Protein AF-A0A7S0SCJ8-F1 (afdb_monomer_lite)

pLDDT: mean 76.37, std 19.34, range [31.38, 96.69]

Sequence (181 aa):
MVRSDADTHMGASVSTSLDSSQHGKRYPAPVKDGSAVVFAVHPMSYETWAFEGLDANGLVGLHVSDFGFRIVTTAIPRRTLKSYPMYCVQSWRSSKKIFTFWFTDDSASTSGGVNRSVQTCQLSTTWVPAIMETVDKVVARVISTRESRRMSDEEFLTFVGELDAVPAEDERRGSMILQYT

Radius of gyration: 27.34 Å; chains: 1; bounding box: 45×44×110 Å

Structure (mmCIF, N/CA/C/O backbone):
data_AF-A0A7S0SCJ8-F1
#
_entry.id   AF-A0A7S0SCJ8-F1
#
loop_
_atom_site.group_PDB
_atom_site.id
_atom_site.type_symbol
_atom_site.label_atom_id
_atom_site.label_alt_id
_atom_site.label_comp_id
_atom_site.label_asym_id
_atom_site.label_entity_id
_atom_site.label_seq_id
_atom_site.pdbx_PDB_ins_code
_atom_site.Cartn_x
_atom_site.Cartn_y
_atom_site.Cartn_z
_atom_site.occupancy
_atom_site.B_iso_or_equiv
_atom_site.auth_seq_id
_atom_site.auth_comp_id
_atom_site.auth_asym_id
_atom_site.auth_atom_id
_atom_site.pdbx_PDB_model_num
ATOM 1 N N . MET A 1 1 ? -15.882 26.484 -75.736 1.00 38.19 1 MET A N 1
ATOM 2 C CA . MET A 1 1 ? -14.905 25.534 -76.314 1.00 38.19 1 MET A CA 1
ATOM 3 C C . MET A 1 1 ? -13.856 25.260 -75.238 1.00 38.19 1 MET A C 1
ATOM 5 O O . MET A 1 1 ? -13.296 26.224 -74.751 1.00 38.19 1 MET A O 1
ATOM 9 N N . VAL A 1 2 ? -13.901 24.074 -74.611 1.00 36.81 2 VAL A N 1
ATOM 10 C CA . VAL A 1 2 ? -12.837 23.028 -74.635 1.00 36.81 2 VAL A CA 1
ATOM 11 C C . VAL A 1 2 ? -11.566 23.450 -73.854 1.00 36.81 2 VAL A C 1
ATOM 13 O O . VAL A 1 2 ? -10.870 24.331 -74.331 1.00 36.81 2 VAL A O 1
ATOM 16 N N . ARG A 1 3 ? -11.410 22.992 -72.584 1.00 32.81 3 ARG A N 1
ATOM 17 C CA . ARG A 1 3 ? -10.407 22.015 -72.019 1.00 32.81 3 ARG A CA 1
ATOM 18 C C . ARG A 1 3 ? -8.951 22.549 -71.967 1.00 32.81 3 ARG A C 1
ATOM 20 O O . ARG A 1 3 ? -8.571 23.247 -72.886 1.00 32.81 3 ARG A O 1
ATOM 27 N N . SER A 1 4 ? -8.049 22.265 -71.016 1.00 39.78 4 SER A N 1
ATOM 28 C CA . SER A 1 4 ? -7.936 21.317 -69.888 1.00 39.78 4 SER A CA 1
ATOM 29 C C . SER A 1 4 ? -6.677 21.668 -69.048 1.00 39.78 4 SER A C 1
ATOM 31 O O . SER A 1 4 ? -5.744 22.243 -69.596 1.00 39.78 4 SER A O 1
ATOM 33 N N . ASP A 1 5 ? -6.700 21.288 -67.762 1.00 37.59 5 ASP A N 1
ATOM 34 C CA . ASP A 1 5 ? -5.656 20.677 -66.900 1.00 37.59 5 ASP A CA 1
ATOM 35 C C . ASP A 1 5 ? -4.194 21.182 -66.860 1.00 37.59 5 ASP A C 1
ATOM 3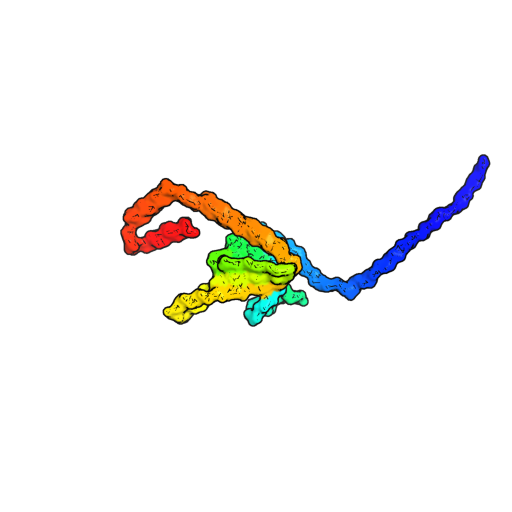7 O O . ASP A 1 5 ? -3.492 21.143 -67.864 1.00 37.59 5 ASP A O 1
ATOM 41 N N . ALA A 1 6 ? -3.702 21.481 -65.642 1.00 41.75 6 ALA A N 1
ATOM 42 C CA . ALA A 1 6 ? -2.447 20.921 -65.101 1.00 41.75 6 ALA A CA 1
ATOM 43 C C . ALA A 1 6 ? -2.229 21.269 -63.605 1.00 41.75 6 ALA A C 1
ATOM 45 O O . ALA A 1 6 ? -1.995 22.417 -63.236 1.00 41.75 6 ALA A O 1
ATOM 46 N N . ASP A 1 7 ? -2.315 20.227 -62.775 1.00 37.72 7 ASP A N 1
ATOM 47 C CA . ASP A 1 7 ? -1.498 19.898 -61.597 1.00 37.72 7 ASP A CA 1
ATOM 48 C C . ASP A 1 7 ? -1.159 20.962 -60.536 1.00 37.72 7 ASP A C 1
ATOM 50 O O . ASP A 1 7 ? -0.169 21.691 -60.587 1.00 37.72 7 ASP A O 1
ATOM 54 N N . THR A 1 8 ? -1.919 20.902 -59.438 1.00 41.47 8 THR A N 1
ATOM 55 C CA . THR A 1 8 ? -1.488 21.392 -58.123 1.00 41.47 8 THR A CA 1
ATOM 56 C C . THR A 1 8 ? -0.495 20.396 -57.524 1.00 41.47 8 THR A C 1
ATOM 58 O O . THR A 1 8 ? -0.871 19.318 -57.062 1.00 41.47 8 THR A O 1
ATOM 61 N N . HIS A 1 9 ? 0.787 20.759 -57.531 1.00 37.56 9 HIS A N 1
ATOM 62 C CA . HIS A 1 9 ? 1.851 19.991 -56.895 1.00 37.56 9 HIS A CA 1
ATOM 63 C C . HIS A 1 9 ? 1.621 19.888 -55.379 1.00 37.56 9 HIS A C 1
ATOM 65 O O . HIS A 1 9 ? 1.718 20.864 -54.635 1.00 37.56 9 HIS A O 1
ATOM 71 N N . MET A 1 10 ? 1.366 18.661 -54.925 1.00 47.53 10 MET A N 1
ATOM 72 C CA . MET A 1 10 ? 1.548 18.232 -53.544 1.00 47.53 10 MET A CA 1
ATOM 73 C C . MET A 1 10 ? 3.019 18.418 -53.156 1.00 47.53 10 MET A C 1
ATOM 75 O O . MET A 1 10 ? 3.894 17.701 -53.635 1.00 47.53 10 MET A O 1
ATOM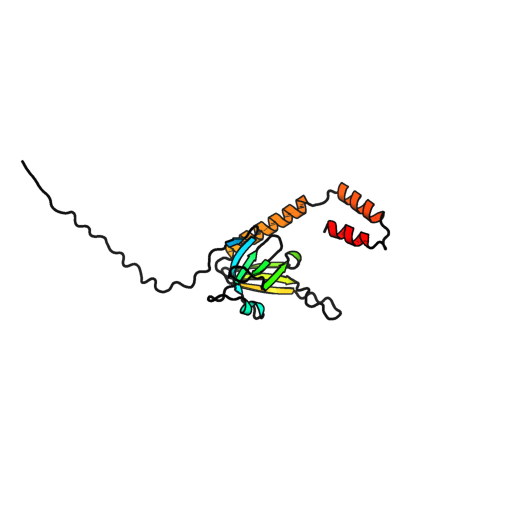 79 N N . GLY A 1 11 ? 3.283 19.390 -52.289 1.00 34.12 11 GLY A N 1
ATOM 80 C CA . GLY A 1 11 ? 4.568 19.595 -51.631 1.00 34.12 11 GLY A CA 1
ATOM 81 C C . GLY A 1 11 ? 4.370 19.526 -50.127 1.00 34.12 11 GLY A C 1
ATOM 82 O O . GLY A 1 11 ? 4.382 20.550 -49.451 1.00 34.12 11 GLY A O 1
ATOM 83 N N . ALA A 1 12 ? 4.125 18.321 -49.612 1.00 34.72 12 ALA A N 1
ATOM 84 C CA . ALA A 1 12 ? 4.134 18.056 -48.183 1.00 34.72 12 ALA A CA 1
ATOM 85 C C . ALA A 1 12 ? 5.501 18.463 -47.618 1.00 34.72 12 ALA A C 1
ATOM 87 O O . ALA A 1 12 ? 6.526 17.874 -47.964 1.00 34.72 12 ALA A O 1
ATOM 88 N N . SER A 1 13 ? 5.530 19.478 -46.755 1.00 38.03 13 SER A N 1
ATOM 89 C CA . SER A 1 13 ? 6.707 19.763 -45.942 1.00 38.03 13 SER A CA 1
ATOM 90 C C . SER A 1 13 ? 6.892 18.604 -44.967 1.00 38.03 13 SER A C 1
ATOM 92 O O . SER A 1 13 ? 6.231 18.517 -43.933 1.00 38.03 13 SER A O 1
ATOM 94 N N . VAL A 1 14 ? 7.773 17.680 -45.346 1.00 39.19 14 VAL A N 1
ATOM 95 C CA . VAL A 1 14 ? 8.284 16.612 -44.492 1.00 39.19 14 VAL A CA 1
ATOM 96 C C . VAL A 1 14 ? 8.952 17.277 -43.296 1.00 39.19 14 VAL A C 1
ATOM 98 O O . VAL A 1 14 ? 10.071 17.775 -43.375 1.00 39.19 14 VAL A O 1
ATOM 101 N N . SER A 1 15 ? 8.234 17.301 -42.178 1.00 40.47 15 SER A N 1
ATOM 102 C CA . SER A 1 15 ? 8.837 17.513 -40.874 1.00 40.47 15 SER A CA 1
ATOM 103 C C . SER A 1 15 ? 9.678 16.276 -40.586 1.00 40.47 15 SER A C 1
ATOM 105 O O . SER A 1 15 ? 9.142 15.225 -40.229 1.00 40.47 15 SER A O 1
ATOM 107 N N . THR A 1 16 ? 10.990 16.384 -40.780 1.00 40.88 16 THR A N 1
ATOM 108 C CA . THR A 1 16 ? 11.981 15.434 -40.270 1.00 40.88 16 THR A CA 1
ATOM 109 C C . THR A 1 16 ? 11.963 15.507 -38.745 1.00 40.88 16 THR A C 1
ATOM 111 O O . THR A 1 16 ? 12.784 16.147 -38.091 1.00 40.88 16 THR A O 1
ATOM 114 N N . SER A 1 17 ? 10.946 14.874 -38.166 1.00 36.25 17 SER A N 1
ATOM 115 C CA . SER A 1 17 ? 10.859 14.613 -36.742 1.00 36.25 17 SER A CA 1
ATOM 116 C C . SER A 1 17 ? 11.900 13.553 -36.411 1.00 36.25 17 SER A C 1
ATOM 118 O O . SER A 1 17 ? 11.734 12.373 -36.693 1.00 36.25 17 SER A O 1
ATOM 120 N N . LEU A 1 18 ? 13.018 14.056 -35.888 1.00 35.72 18 LEU A N 1
ATOM 121 C CA . LEU A 1 18 ? 13.746 13.513 -34.747 1.00 35.72 18 LEU A CA 1
ATOM 122 C C . LEU A 1 18 ? 13.636 11.996 -34.590 1.00 35.72 18 LEU A C 1
ATOM 124 O O . LEU A 1 18 ? 12.696 11.466 -33.994 1.00 35.72 18 LEU A O 1
ATOM 128 N N . ASP A 1 19 ? 14.680 11.354 -35.098 1.00 31.38 19 ASP A N 1
ATOM 129 C CA . ASP A 1 19 ? 15.282 10.118 -34.614 1.00 31.38 19 ASP A CA 1
ATOM 130 C C . ASP A 1 19 ? 14.861 9.796 -33.163 1.00 31.38 19 ASP A C 1
ATOM 132 O O . ASP A 1 19 ? 15.425 10.274 -32.178 1.00 31.38 19 ASP A O 1
ATOM 136 N N . SER A 1 20 ? 13.776 9.031 -33.034 1.00 38.88 20 SER A N 1
ATOM 137 C CA . SER A 1 20 ? 13.155 8.650 -31.761 1.00 38.88 20 SER A CA 1
ATOM 138 C C . SER A 1 20 ? 13.743 7.330 -31.266 1.00 38.88 20 SER A C 1
ATOM 140 O O . SER A 1 20 ? 13.030 6.402 -30.899 1.00 38.88 20 SER A O 1
ATOM 142 N N . SER A 1 21 ? 15.069 7.230 -31.274 1.00 39.19 21 SER A N 1
ATOM 143 C CA . SER A 1 21 ? 15.829 6.027 -30.930 1.00 39.19 21 SER A CA 1
ATOM 144 C C . SER A 1 21 ? 16.358 6.043 -29.483 1.00 39.19 21 SER A C 1
ATOM 146 O O . SER A 1 21 ? 17.392 5.457 -29.179 1.00 39.19 21 SER A O 1
ATOM 148 N N . GLN A 1 22 ? 15.610 6.655 -28.550 1.00 37.88 22 GLN A N 1
ATOM 149 C CA . GLN A 1 22 ? 15.786 6.495 -27.095 1.00 37.88 22 GLN A CA 1
ATOM 150 C C . GLN A 1 22 ? 14.437 6.506 -26.354 1.00 37.88 22 GLN A C 1
ATOM 152 O O . GLN A 1 22 ? 14.115 7.411 -25.582 1.00 37.88 22 GLN A O 1
ATOM 157 N N . HIS A 1 23 ? 13.614 5.477 -26.557 1.00 35.06 23 HIS A N 1
ATOM 158 C CA . HIS A 1 23 ? 12.503 5.210 -25.646 1.00 35.06 23 HIS A CA 1
ATOM 159 C C . HIS A 1 23 ? 13.055 4.695 -24.310 1.00 35.06 23 HIS A C 1
ATOM 161 O O . HIS A 1 23 ? 13.248 3.495 -24.119 1.00 35.06 23 HIS A O 1
ATOM 167 N N . GLY A 1 24 ? 13.310 5.611 -23.370 1.00 46.22 24 GLY A N 1
ATOM 168 C CA . GLY A 1 24 ? 13.495 5.258 -21.964 1.00 46.22 24 GLY A CA 1
ATOM 169 C C . GLY A 1 24 ? 12.334 4.366 -21.530 1.00 46.22 24 GLY A C 1
ATOM 170 O O . GLY A 1 24 ? 11.178 4.751 -21.705 1.00 46.22 24 GLY A O 1
ATOM 171 N N . LYS A 1 25 ? 12.643 3.153 -21.051 1.00 54.31 25 LYS A N 1
ATOM 172 C CA . LYS A 1 25 ? 11.668 2.115 -20.685 1.00 54.31 25 LYS A CA 1
ATOM 173 C C . LYS A 1 25 ? 10.535 2.735 -19.855 1.00 54.31 25 LYS A C 1
ATOM 175 O O . LYS A 1 25 ? 10.720 3.092 -18.693 1.00 54.31 25 LYS A O 1
ATOM 180 N N . ARG A 1 26 ? 9.381 2.947 -20.490 1.00 71.25 26 ARG A N 1
ATOM 181 C CA . ARG A 1 26 ? 8.231 3.641 -19.904 1.00 71.25 26 ARG A CA 1
ATOM 182 C C . ARG A 1 26 ? 7.584 2.696 -18.897 1.00 71.25 26 ARG A C 1
ATOM 184 O O . ARG A 1 26 ? 7.307 1.551 -19.243 1.00 71.25 26 ARG A O 1
ATOM 191 N N . TYR A 1 27 ? 7.350 3.160 -17.669 1.00 82.12 27 TYR A N 1
ATOM 192 C CA . TYR A 1 27 ? 6.596 2.384 -16.683 1.00 82.12 27 TYR A CA 1
ATOM 193 C C . TYR A 1 27 ? 5.249 1.961 -17.298 1.00 82.12 27 TYR A C 1
ATOM 195 O O . TYR A 1 27 ? 4.546 2.831 -17.827 1.00 82.12 27 TYR A O 1
ATOM 203 N N . PRO A 1 28 ? 4.875 0.668 -17.242 1.00 89.19 28 PRO A N 1
ATOM 204 C CA . PRO A 1 28 ? 3.557 0.215 -17.670 1.00 89.19 28 PRO A CA 1
ATOM 205 C C . PRO A 1 28 ? 2.443 1.006 -16.979 1.00 89.19 28 PRO A C 1
ATOM 207 O O . PRO A 1 28 ? 2.620 1.476 -15.852 1.00 89.19 28 PRO A O 1
ATOM 210 N N . ALA A 1 29 ? 1.301 1.156 -17.651 1.00 90.12 29 ALA A N 1
ATOM 211 C CA . ALA A 1 29 ? 0.138 1.816 -17.065 1.00 90.12 29 ALA A CA 1
ATOM 212 C C . ALA A 1 29 ? -0.365 1.051 -15.822 1.00 90.12 29 ALA A C 1
ATOM 214 O O . ALA A 1 29 ? -0.258 -0.180 -15.792 1.00 90.12 29 ALA A O 1
ATOM 215 N N . PRO A 1 30 ? -0.927 1.742 -14.811 1.00 93.06 30 PRO A N 1
ATOM 216 C CA . PRO A 1 30 ? -1.524 1.079 -13.660 1.00 93.06 30 PRO A CA 1
ATOM 217 C C . PRO A 1 30 ? -2.669 0.163 -14.091 1.00 93.06 30 PRO A C 1
ATOM 219 O O . PRO A 1 30 ? -3.456 0.511 -14.973 1.00 93.06 30 PRO A O 1
ATOM 222 N N . VAL A 1 31 ? -2.779 -1.000 -13.456 1.00 92.44 31 VAL A N 1
ATOM 223 C CA . VAL A 1 31 ? -3.795 -2.005 -13.788 1.00 92.44 31 VAL A CA 1
ATOM 224 C C . VAL A 1 31 ? -4.778 -2.129 -12.636 1.00 92.44 31 VAL A C 1
ATOM 226 O O . VAL A 1 31 ? -4.374 -2.342 -11.495 1.00 92.44 31 VAL A O 1
ATOM 229 N N . LYS A 1 32 ? -6.075 -2.022 -12.932 1.00 90.75 32 LYS A N 1
ATOM 230 C CA . LYS A 1 32 ? -7.128 -2.309 -11.957 1.00 90.75 32 LYS A CA 1
ATOM 231 C C . LYS A 1 32 ? -7.257 -3.822 -11.774 1.00 90.75 32 LYS A C 1
ATOM 233 O O . LYS A 1 32 ? -7.344 -4.553 -12.757 1.00 90.75 32 LYS A O 1
ATOM 238 N N . ASP A 1 33 ? -7.278 -4.268 -10.527 1.00 84.81 33 ASP A N 1
ATOM 239 C CA . ASP A 1 33 ? -7.380 -5.676 -10.141 1.00 84.81 33 ASP A CA 1
ATOM 240 C C . ASP A 1 33 ? -8.417 -5.800 -9.017 1.00 84.81 33 ASP A C 1
ATOM 242 O O . ASP A 1 33 ? -8.139 -5.535 -7.847 1.00 84.81 33 ASP A O 1
ATOM 246 N N . GLY A 1 34 ? -9.671 -6.066 -9.391 1.00 85.75 34 GLY A N 1
ATOM 247 C CA . GLY A 1 34 ? -10.803 -6.003 -8.463 1.00 85.75 34 GLY A CA 1
ATOM 248 C C . GLY A 1 34 ? -10.976 -4.608 -7.842 1.00 85.75 34 GLY A C 1
ATOM 249 O O . GLY A 1 34 ? -11.189 -3.619 -8.553 1.00 85.75 34 GLY A O 1
ATOM 250 N N . SER A 1 35 ? -10.907 -4.532 -6.508 1.00 82.62 35 SER A N 1
ATOM 251 C CA . SER A 1 35 ? -10.963 -3.278 -5.738 1.00 82.62 35 SER A CA 1
ATOM 252 C C . SER A 1 35 ? -9.612 -2.563 -5.622 1.00 82.62 35 SER A C 1
ATOM 254 O O . SER A 1 35 ? -9.564 -1.446 -5.103 1.00 82.62 35 SER A O 1
ATOM 256 N N . ALA A 1 36 ? -8.535 -3.179 -6.107 1.00 88.69 36 ALA A N 1
ATOM 257 C CA . ALA A 1 36 ? -7.179 -2.675 -5.994 1.00 88.69 36 ALA A CA 1
ATOM 258 C C . ALA A 1 36 ? -6.657 -2.066 -7.298 1.00 88.69 36 ALA A C 1
ATOM 260 O O . ALA A 1 36 ? -7.180 -2.305 -8.391 1.00 88.69 36 ALA A O 1
ATOM 261 N N . VAL A 1 37 ? -5.570 -1.305 -7.176 1.00 94.19 37 VAL A N 1
ATOM 262 C CA . VAL A 1 37 ? -4.793 -0.808 -8.316 1.00 94.19 37 VAL A CA 1
ATOM 263 C C . VAL A 1 37 ? -3.343 -1.245 -8.156 1.00 94.19 37 VAL A C 1
ATOM 265 O O . VAL A 1 37 ? -2.753 -1.092 -7.086 1.00 94.19 37 VAL A O 1
ATOM 268 N N . VAL A 1 38 ? -2.773 -1.798 -9.224 1.00 95.00 38 VAL A N 1
ATOM 269 C CA . VAL A 1 38 ? -1.386 -2.258 -9.278 1.00 95.00 38 VAL A CA 1
ATOM 270 C C . VAL A 1 38 ? -0.553 -1.276 -10.091 1.00 95.00 38 VAL A C 1
ATOM 272 O O . VAL A 1 38 ? -0.816 -1.062 -11.274 1.00 95.00 38 VAL A O 1
ATOM 275 N N . PHE A 1 39 ? 0.474 -0.709 -9.465 1.00 95.50 39 PHE A N 1
ATOM 276 C CA . PHE A 1 39 ? 1.413 0.231 -10.071 1.00 95.50 39 PHE A CA 1
ATOM 277 C C . PHE A 1 39 ? 2.760 -0.441 -10.296 1.00 95.50 39 PHE A C 1
ATOM 279 O O . PHE A 1 39 ? 3.297 -1.058 -9.382 1.00 95.50 39 PHE A O 1
ATOM 286 N N . ALA A 1 40 ? 3.347 -0.288 -11.481 1.00 93.75 40 ALA A N 1
ATOM 287 C CA . ALA A 1 40 ? 4.725 -0.712 -11.692 1.00 93.75 40 ALA A CA 1
ATOM 288 C C . ALA A 1 40 ? 5.687 0.227 -10.940 1.00 93.75 40 ALA A C 1
ATOM 290 O O . ALA A 1 40 ? 5.620 1.455 -11.093 1.00 93.75 40 ALA A O 1
ATOM 291 N N . VAL A 1 41 ? 6.572 -0.351 -10.130 1.00 94.06 41 VAL A N 1
ATOM 292 C CA . VAL A 1 41 ? 7.536 0.365 -9.287 1.00 94.06 41 VAL A CA 1
ATOM 293 C C . VAL A 1 41 ? 8.883 -0.353 -9.283 1.00 94.06 41 VAL A C 1
ATOM 295 O O . VAL A 1 41 ? 8.944 -1.569 -9.457 1.00 94.06 41 VAL A O 1
ATOM 298 N N . HIS A 1 42 ? 9.958 0.389 -9.040 1.00 93.56 42 HIS A N 1
ATOM 299 C CA . HIS A 1 42 ? 11.268 -0.182 -8.745 1.00 93.56 42 HIS A CA 1
ATOM 300 C C . HIS A 1 42 ? 11.511 -0.115 -7.230 1.00 93.56 42 HIS A C 1
ATOM 302 O O . HIS A 1 42 ? 11.462 0.988 -6.664 1.00 93.56 42 HIS A O 1
ATOM 308 N N . PRO A 1 43 ? 11.770 -1.245 -6.552 1.00 92.44 43 PRO A N 1
ATOM 309 C CA . PRO A 1 43 ? 12.095 -1.230 -5.136 1.00 92.44 43 PRO A CA 1
ATOM 310 C C . PRO A 1 43 ? 13.473 -0.593 -4.928 1.00 92.44 43 PRO A C 1
ATOM 312 O O . PRO A 1 43 ? 14.389 -0.807 -5.718 1.00 92.44 43 PRO A O 1
ATOM 315 N N . MET A 1 44 ? 13.623 0.223 -3.887 1.00 90.50 44 MET A N 1
ATOM 316 C CA . MET A 1 44 ? 14.915 0.811 -3.494 1.00 90.50 44 MET A CA 1
ATOM 317 C C . MET A 1 44 ? 15.498 0.141 -2.237 1.00 90.50 44 MET A C 1
ATOM 319 O O . MET A 1 44 ? 16.446 0.652 -1.647 1.00 90.50 44 MET A O 1
ATOM 323 N N . SER A 1 45 ? 14.903 -0.977 -1.809 1.00 79.50 45 SER A N 1
ATOM 324 C CA . SER A 1 45 ? 15.342 -1.778 -0.663 1.00 79.50 45 SER A CA 1
ATOM 325 C C . SER A 1 45 ? 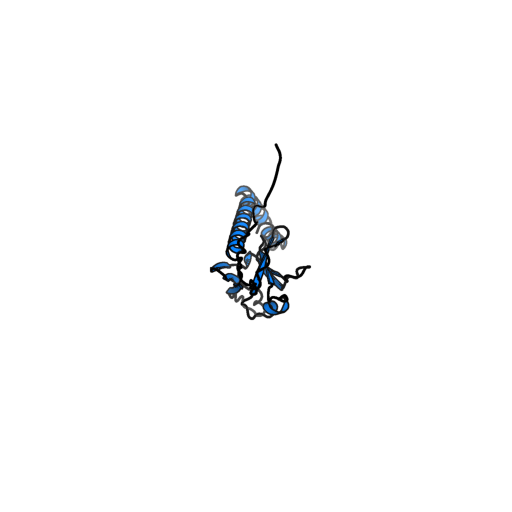16.446 -2.759 -1.072 1.00 79.50 45 SER A C 1
ATOM 327 O O . SER A 1 45 ? 16.452 -3.249 -2.199 1.00 79.50 45 SER A O 1
ATOM 329 N N . TYR A 1 46 ? 17.342 -3.076 -0.135 1.00 73.56 46 TYR A N 1
ATOM 330 C CA . TYR A 1 46 ? 18.341 -4.146 -0.273 1.00 73.56 46 TYR A CA 1
ATOM 331 C C . TYR A 1 46 ? 17.824 -5.510 0.219 1.00 73.56 46 TYR A C 1
ATOM 333 O O . TYR A 1 46 ? 18.593 -6.461 0.332 1.00 73.56 46 TYR A O 1
ATOM 341 N N . GLU A 1 47 ? 16.537 -5.620 0.546 1.00 76.69 47 GLU A N 1
ATOM 342 C CA . GLU A 1 47 ? 15.935 -6.878 0.986 1.00 76.69 47 GLU A CA 1
ATOM 343 C C . GLU A 1 47 ? 15.856 -7.913 -0.145 1.00 76.69 47 GLU A C 1
ATOM 345 O O . GLU A 1 47 ? 15.662 -7.577 -1.311 1.00 76.69 47 GLU A O 1
ATOM 350 N N . THR A 1 48 ? 15.938 -9.199 0.202 1.00 77.50 48 THR A N 1
ATOM 351 C CA . THR A 1 48 ? 15.970 -10.307 -0.771 1.00 77.50 48 THR A CA 1
ATOM 352 C C . THR A 1 48 ? 14.739 -10.342 -1.680 1.00 77.50 48 THR A C 1
ATOM 354 O O . THR A 1 48 ? 14.869 -10.514 -2.893 1.00 77.50 48 THR A O 1
ATOM 357 N N . TRP A 1 49 ? 13.550 -10.067 -1.131 1.00 80.75 49 TRP A N 1
ATOM 358 C CA . TRP A 1 49 ? 12.303 -10.023 -1.903 1.00 80.75 49 TRP A CA 1
ATOM 359 C C . TRP A 1 49 ? 12.328 -8.964 -3.016 1.00 80.75 49 TRP A C 1
ATOM 361 O O . TRP A 1 49 ? 11.624 -9.117 -4.016 1.00 80.75 49 TRP A O 1
ATOM 371 N N . ALA A 1 50 ? 13.138 -7.907 -2.868 1.00 79.44 50 ALA A N 1
ATOM 372 C CA . ALA A 1 50 ? 13.272 -6.845 -3.859 1.00 79.44 50 ALA A CA 1
ATOM 373 C C . ALA A 1 50 ? 13.995 -7.313 -5.129 1.00 79.44 50 ALA A C 1
ATOM 375 O O . ALA A 1 50 ? 13.863 -6.657 -6.157 1.00 79.44 50 ALA A O 1
ATOM 376 N N . PHE A 1 51 ? 14.712 -8.441 -5.075 1.00 79.75 51 PHE A N 1
ATOM 377 C CA . PHE A 1 51 ? 15.428 -9.029 -6.210 1.00 79.75 51 PHE A CA 1
ATOM 378 C C . PHE A 1 51 ? 14.722 -10.267 -6.775 1.00 79.75 51 PHE A C 1
ATOM 380 O O . PHE A 1 51 ? 14.754 -10.491 -7.981 1.00 79.75 51 PHE A O 1
ATOM 387 N N . GLU A 1 52 ? 14.047 -11.050 -5.928 1.00 78.31 52 GLU A N 1
ATOM 388 C CA . GLU A 1 52 ? 13.412 -12.320 -6.319 1.00 78.31 52 GLU A CA 1
ATOM 389 C C . GLU A 1 52 ? 12.221 -12.167 -7.278 1.00 78.31 52 GLU A C 1
ATOM 391 O O . GLU A 1 52 ? 11.889 -13.105 -8.002 1.00 78.31 52 GLU A O 1
ATOM 396 N N . GLY A 1 53 ? 11.551 -11.011 -7.278 1.00 75.25 53 GLY A N 1
ATOM 397 C CA . GLY A 1 53 ? 10.329 -10.798 -8.060 1.00 75.25 53 GLY A CA 1
ATOM 398 C C . GLY A 1 53 ? 10.411 -9.738 -9.152 1.00 75.25 53 GLY A C 1
ATOM 399 O O . GLY A 1 53 ? 9.365 -9.355 -9.680 1.00 75.25 53 GLY A O 1
ATOM 400 N N . LEU A 1 54 ? 11.619 -9.260 -9.466 1.00 84.12 54 LEU A N 1
ATOM 401 C CA . LEU A 1 54 ? 11.848 -8.304 -10.545 1.00 84.12 54 LEU A CA 1
ATOM 402 C C . LEU A 1 54 ? 11.549 -8.940 -11.905 1.00 84.12 54 LEU A C 1
ATOM 404 O O . LEU A 1 54 ? 11.965 -10.064 -12.186 1.00 84.12 54 LEU A O 1
ATOM 408 N N . ASP A 1 55 ? 10.877 -8.202 -12.783 1.00 86.19 55 ASP A N 1
ATOM 409 C CA . ASP A 1 55 ? 10.797 -8.579 -14.193 1.00 86.19 55 ASP A CA 1
ATOM 410 C C . ASP A 1 55 ? 12.059 -8.203 -14.986 1.00 86.19 55 ASP A C 1
ATOM 412 O O . ASP A 1 55 ? 13.022 -7.645 -14.460 1.00 86.19 55 ASP A O 1
ATOM 416 N N . ALA A 1 56 ? 12.044 -8.471 -16.297 1.00 85.75 56 ALA A N 1
ATOM 417 C CA . ALA A 1 56 ? 13.140 -8.142 -17.213 1.00 85.75 56 ALA A CA 1
ATOM 418 C C . ALA A 1 56 ? 13.497 -6.637 -17.266 1.00 85.75 56 ALA A C 1
ATOM 420 O O . ALA A 1 56 ? 14.512 -6.255 -17.854 1.00 85.75 56 ALA A O 1
ATOM 421 N N . ASN A 1 57 ? 12.668 -5.767 -16.683 1.00 85.12 57 ASN A N 1
ATOM 422 C CA . ASN A 1 57 ? 12.899 -4.331 -16.576 1.00 85.12 57 ASN A CA 1
ATOM 423 C C . ASN A 1 57 ? 13.238 -3.875 -15.152 1.00 85.12 57 ASN A C 1
ATOM 425 O O . ASN A 1 57 ? 13.381 -2.671 -14.943 1.00 85.12 57 ASN A O 1
ATOM 429 N N . GLY A 1 58 ? 13.394 -4.794 -14.197 1.00 87.81 58 GLY A N 1
ATOM 430 C CA . GLY A 1 58 ? 13.666 -4.451 -12.804 1.00 87.81 58 GLY A CA 1
ATOM 431 C C . GLY A 1 58 ? 12.435 -3.925 -12.064 1.00 87.81 58 GLY A C 1
ATOM 432 O O . GLY A 1 58 ? 12.581 -3.139 -11.131 1.00 87.81 58 GLY A O 1
ATOM 433 N N . LEU A 1 59 ? 11.221 -4.295 -12.487 1.00 91.06 59 LEU A N 1
ATOM 434 C CA . LEU A 1 59 ? 9.981 -3.792 -11.893 1.00 91.06 59 LEU A CA 1
ATOM 435 C C . LEU A 1 59 ? 9.245 -4.865 -11.087 1.00 91.06 59 LEU A C 1
ATOM 437 O O . LEU A 1 59 ? 9.244 -6.045 -11.433 1.00 91.06 59 LEU A O 1
ATOM 441 N N . VAL A 1 60 ? 8.555 -4.406 -10.044 1.00 93.88 60 VAL A N 1
ATOM 442 C CA . VAL A 1 60 ? 7.526 -5.139 -9.289 1.00 93.88 60 VAL A CA 1
ATOM 443 C C . VAL A 1 60 ? 6.212 -4.362 -9.337 1.00 93.88 60 VAL A C 1
ATOM 445 O O . VAL A 1 60 ? 6.171 -3.186 -9.707 1.00 93.88 60 VAL A O 1
ATOM 448 N N . GLY A 1 61 ? 5.115 -5.010 -8.962 1.00 94.19 61 GLY A N 1
ATOM 449 C CA . GLY A 1 61 ? 3.826 -4.361 -8.764 1.00 94.19 61 GLY A CA 1
ATOM 450 C C . GLY A 1 61 ? 3.642 -3.909 -7.317 1.00 94.19 61 GLY A C 1
ATOM 451 O O . GLY A 1 61 ? 3.704 -4.728 -6.406 1.00 94.19 61 GLY A O 1
ATOM 452 N N . LEU A 1 62 ? 3.345 -2.630 -7.100 1.00 96.00 62 LEU A N 1
ATOM 453 C CA . LEU A 1 62 ? 2.740 -2.131 -5.868 1.00 96.00 62 LEU A CA 1
ATOM 454 C C . LEU A 1 62 ? 1.221 -2.233 -5.997 1.00 96.00 62 LEU A C 1
ATOM 456 O O . LEU A 1 62 ? 0.601 -1.472 -6.735 1.00 96.00 62 LEU A O 1
ATOM 460 N N . HIS A 1 63 ? 0.627 -3.165 -5.271 1.00 95.88 63 HIS A N 1
ATOM 461 C CA . HIS A 1 63 ? -0.809 -3.373 -5.193 1.00 95.88 63 HIS A CA 1
ATOM 462 C C . HIS A 1 63 ? -1.387 -2.583 -4.010 1.00 95.88 63 HIS A C 1
ATOM 464 O O . HIS A 1 63 ? -1.158 -2.938 -2.852 1.00 95.88 63 HIS A O 1
ATOM 470 N N . VAL A 1 64 ? -2.160 -1.535 -4.301 1.00 96.00 64 VAL A N 1
ATOM 471 C CA . VAL A 1 64 ? -2.808 -0.653 -3.315 1.00 96.00 64 VAL A CA 1
ATOM 472 C C . VAL A 1 64 ? -4.283 -1.025 -3.181 1.00 96.00 64 VAL A C 1
ATOM 474 O O . VAL A 1 64 ? -5.003 -1.056 -4.179 1.00 96.00 64 VAL A O 1
ATOM 477 N N . SER A 1 65 ? -4.732 -1.323 -1.959 1.00 92.50 65 SER A N 1
ATOM 478 C CA . SER A 1 65 ? -6.104 -1.766 -1.672 1.00 92.50 65 SER A CA 1
ATOM 479 C C . SER A 1 65 ? -6.560 -1.387 -0.266 1.00 92.50 65 SER A C 1
ATOM 481 O O . SER A 1 65 ? -5.736 -1.019 0.567 1.00 92.50 65 SER A O 1
ATOM 483 N N . ASP A 1 66 ? -7.848 -1.590 0.019 1.00 87.56 66 ASP A N 1
ATOM 484 C CA . ASP A 1 66 ? -8.466 -1.360 1.335 1.00 87.56 66 ASP A CA 1
ATOM 485 C C . ASP A 1 66 ? -7.796 -2.159 2.473 1.00 87.56 66 ASP A C 1
ATOM 487 O O . ASP A 1 66 ? -7.811 -1.739 3.626 1.00 87.56 66 ASP A O 1
ATOM 491 N N . PHE A 1 67 ? -7.134 -3.274 2.148 1.00 87.19 67 PHE A N 1
ATOM 492 C CA . PHE A 1 67 ? -6.423 -4.119 3.112 1.00 87.19 67 PHE A CA 1
ATOM 493 C C . PHE A 1 67 ? -4.977 -3.681 3.384 1.00 87.19 67 PHE A C 1
ATOM 495 O O . PHE A 1 67 ? -4.324 -4.244 4.260 1.00 87.19 67 PHE A O 1
ATOM 502 N N . GLY A 1 68 ? -4.463 -2.696 2.643 1.00 90.88 68 GLY A N 1
ATOM 503 C CA . GLY A 1 68 ? -3.077 -2.238 2.722 1.00 90.88 68 GLY A CA 1
ATOM 504 C C . GLY A 1 68 ? -2.324 -2.378 1.402 1.00 90.88 68 GLY A C 1
ATOM 505 O O . GLY A 1 68 ? -2.914 -2.423 0.312 1.00 90.88 68 GLY A O 1
ATOM 506 N N . PHE A 1 69 ? -0.998 -2.439 1.511 1.00 94.56 69 PHE A N 1
ATOM 507 C CA . PHE A 1 69 ? -0.081 -2.510 0.378 1.00 94.56 69 PHE A CA 1
ATOM 508 C C . PHE A 1 69 ? 0.476 -3.919 0.225 1.00 94.56 69 PHE A C 1
ATOM 510 O O . PHE A 1 69 ? 0.865 -4.563 1.195 1.00 94.56 69 PHE A O 1
ATOM 517 N N . ARG A 1 70 ? 0.569 -4.403 -1.010 1.00 94.44 70 ARG A N 1
ATOM 518 C CA . ARG A 1 70 ? 1.288 -5.642 -1.325 1.00 94.44 70 ARG A CA 1
ATOM 519 C C . ARG A 1 70 ? 2.294 -5.385 -2.426 1.00 94.44 70 ARG A C 1
ATOM 521 O O . ARG A 1 70 ? 1.991 -4.681 -3.385 1.00 94.44 70 ARG A O 1
ATOM 528 N N . ILE A 1 71 ? 3.467 -5.985 -2.306 1.00 94.31 71 ILE A N 1
ATOM 529 C CA . ILE A 1 71 ? 4.415 -6.085 -3.407 1.00 94.31 71 ILE A CA 1
ATOM 530 C C . ILE A 1 71 ? 4.174 -7.420 -4.091 1.00 94.31 71 ILE A C 1
ATOM 532 O O . ILE A 1 71 ? 4.164 -8.468 -3.442 1.00 94.31 71 ILE A O 1
ATOM 536 N N . VAL A 1 72 ? 3.957 -7.376 -5.396 1.00 93.38 72 VAL A N 1
ATOM 537 C CA . VAL A 1 72 ? 3.652 -8.537 -6.227 1.00 93.38 72 VAL A CA 1
ATOM 538 C C . VAL A 1 72 ? 4.584 -8.596 -7.432 1.00 93.38 72 VAL A C 1
ATOM 540 O O . VAL A 1 72 ? 5.135 -7.579 -7.849 1.00 93.38 72 VAL A O 1
ATOM 543 N N . THR A 1 73 ? 4.741 -9.771 -8.033 1.00 90.94 73 THR A N 1
ATOM 544 C CA . THR A 1 73 ? 5.374 -9.891 -9.354 1.00 90.94 73 THR A CA 1
ATOM 545 C C . THR A 1 73 ? 4.548 -9.149 -10.409 1.00 90.94 73 THR A C 1
ATOM 547 O O . THR A 1 73 ? 3.320 -9.076 -10.306 1.00 90.94 73 THR A O 1
ATOM 550 N N . THR A 1 74 ? 5.187 -8.620 -11.456 1.00 84.94 74 THR A N 1
ATOM 551 C CA . THR A 1 74 ? 4.454 -8.014 -12.588 1.00 84.94 74 THR A CA 1
ATOM 552 C C . THR A 1 74 ? 3.854 -9.066 -13.528 1.00 84.94 74 THR A C 1
ATOM 554 O O . THR A 1 74 ? 2.865 -8.782 -14.206 1.00 84.94 74 THR A O 1
ATOM 557 N N . ALA A 1 75 ? 4.401 -10.289 -13.529 1.00 79.25 75 ALA A N 1
ATOM 558 C CA . ALA A 1 75 ? 3.892 -11.425 -14.293 1.00 79.25 75 ALA A CA 1
ATOM 559 C C . ALA A 1 75 ? 2.505 -11.885 -13.811 1.00 79.25 75 ALA A C 1
ATOM 561 O O . ALA A 1 75 ? 2.191 -11.808 -12.622 1.00 79.25 75 ALA A O 1
ATOM 562 N N . ILE A 1 76 ? 1.696 -12.396 -14.743 1.00 75.38 76 ILE A N 1
ATOM 563 C CA . ILE A 1 76 ? 0.412 -13.049 -14.462 1.00 75.38 76 ILE A CA 1
ATOM 564 C C . ILE A 1 76 ? 0.636 -14.575 -14.464 1.00 75.38 76 ILE A C 1
ATOM 566 O O . ILE A 1 76 ? 1.200 -15.076 -15.437 1.00 75.38 76 ILE A O 1
ATOM 570 N N . PRO A 1 77 ? 0.187 -15.318 -13.430 1.00 76.56 77 PRO A N 1
ATOM 571 C CA . PRO A 1 77 ? -0.516 -14.838 -12.237 1.00 76.56 77 PRO A CA 1
ATOM 572 C C . PRO A 1 77 ? 0.412 -14.089 -11.267 1.00 76.56 77 PRO A C 1
ATOM 574 O O . PRO A 1 77 ? 1.558 -14.479 -11.049 1.00 76.56 77 PRO A O 1
ATOM 577 N N . ARG A 1 78 ? -0.104 -13.010 -10.663 1.00 83.31 78 ARG A N 1
ATOM 578 C CA . ARG A 1 78 ? 0.661 -12.157 -9.741 1.00 83.31 78 ARG A CA 1
ATOM 579 C C . ARG A 1 78 ? 0.911 -12.889 -8.425 1.00 83.31 78 ARG A C 1
ATOM 581 O O . ARG A 1 78 ? -0.023 -13.129 -7.661 1.00 83.31 78 ARG A O 1
ATOM 588 N N . ARG A 1 79 ? 2.170 -13.203 -8.124 1.00 90.19 79 ARG A N 1
ATOM 589 C CA . ARG A 1 79 ? 2.590 -13.769 -6.835 1.00 90.19 79 ARG A CA 1
ATOM 590 C C . ARG A 1 79 ? 2.891 -12.641 -5.852 1.00 90.19 79 ARG A C 1
ATOM 592 O O . ARG A 1 79 ? 3.601 -11.704 -6.197 1.00 90.19 79 ARG A O 1
ATOM 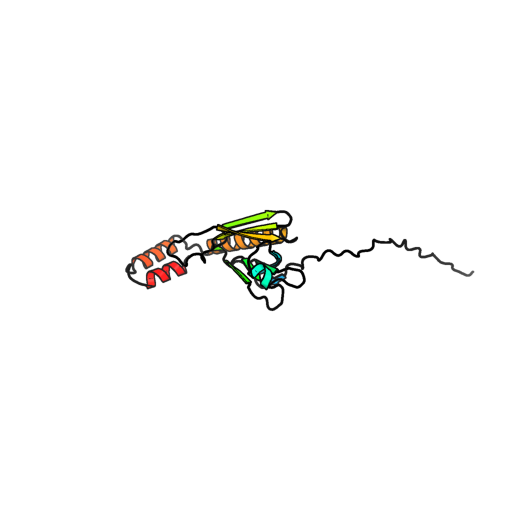599 N N . THR A 1 80 ? 2.382 -12.734 -4.622 1.00 92.00 80 THR A N 1
ATOM 600 C CA . THR A 1 80 ? 2.754 -11.801 -3.541 1.00 92.00 80 THR A CA 1
ATOM 601 C C . THR A 1 80 ? 4.155 -12.116 -3.020 1.00 92.00 80 THR A C 1
ATOM 603 O O . THR A 1 80 ? 4.454 -13.265 -2.703 1.00 92.00 80 THR A O 1
ATOM 606 N N . LEU A 1 81 ? 4.995 -11.086 -2.947 1.00 91.19 81 LEU A N 1
ATOM 607 C CA . LEU A 1 81 ? 6.369 -11.125 -2.440 1.00 91.19 81 LEU A CA 1
ATOM 608 C C . LEU A 1 81 ? 6.431 -10.615 -0.998 1.00 91.19 81 LEU A C 1
ATOM 610 O O . LEU A 1 81 ? 7.079 -11.213 -0.146 1.00 91.19 81 LEU A O 1
ATOM 614 N N . LYS A 1 82 ? 5.718 -9.518 -0.718 1.00 91.00 82 LYS A N 1
ATOM 615 C CA . LYS A 1 82 ? 5.633 -8.905 0.610 1.00 91.00 82 LYS A CA 1
ATOM 616 C C . LYS A 1 82 ? 4.254 -8.284 0.806 1.00 91.00 82 LYS A C 1
ATOM 618 O O . LYS A 1 82 ? 3.659 -7.773 -0.143 1.00 91.00 82 LYS A O 1
ATOM 623 N N . SER A 1 83 ? 3.742 -8.335 2.030 1.00 91.44 83 SER A N 1
ATOM 624 C CA . SER A 1 83 ? 2.444 -7.772 2.398 1.00 91.44 83 SER A CA 1
ATOM 625 C C . SER A 1 83 ? 2.612 -6.822 3.573 1.00 91.44 83 SER A C 1
ATOM 627 O O . SER A 1 83 ? 3.288 -7.155 4.542 1.00 91.44 83 SER A O 1
ATOM 629 N N . TYR A 1 84 ? 1.972 -5.665 3.475 1.00 91.44 84 TYR A N 1
ATOM 630 C CA . TYR A 1 84 ? 1.924 -4.624 4.489 1.00 91.44 84 TYR A CA 1
ATOM 631 C C . TYR A 1 84 ? 0.450 -4.316 4.759 1.00 91.44 84 TYR A C 1
ATOM 633 O O . TYR A 1 84 ? -0.141 -3.470 4.076 1.00 91.44 84 TYR A O 1
ATOM 641 N N . PRO A 1 85 ? -0.177 -5.044 5.696 1.00 89.56 85 PRO A N 1
ATOM 642 C CA . PRO A 1 85 ? -1.543 -4.761 6.103 1.00 89.56 85 PRO A CA 1
ATOM 643 C C . PRO A 1 85 ? -1.705 -3.300 6.523 1.00 89.56 85 PRO A C 1
ATOM 645 O O . PRO A 1 85 ? -0.782 -2.713 7.089 1.00 89.56 85 PRO A O 1
ATOM 648 N N . MET A 1 86 ? -2.883 -2.720 6.283 1.00 85.94 86 MET A N 1
ATOM 649 C CA . MET A 1 86 ? -3.119 -1.297 6.555 1.00 85.94 86 MET A CA 1
ATOM 650 C C . MET A 1 86 ? -2.826 -0.919 8.018 1.00 85.94 86 MET A C 1
ATOM 652 O O . MET A 1 86 ? -2.275 0.146 8.264 1.00 85.94 86 MET A O 1
ATOM 656 N N . TYR A 1 87 ? -3.102 -1.808 8.982 1.00 82.88 87 TYR A N 1
ATOM 657 C CA . TYR A 1 87 ? -2.831 -1.563 10.406 1.00 82.88 87 TYR A CA 1
ATOM 658 C C . TYR A 1 87 ? -1.332 -1.456 10.751 1.00 82.88 87 TYR A C 1
ATOM 660 O O . TYR A 1 87 ? -0.984 -0.868 11.772 1.00 82.88 87 TYR A O 1
ATOM 668 N N . CYS A 1 88 ? -0.441 -2.007 9.919 1.00 86.38 88 CYS A N 1
ATOM 669 C CA . CYS A 1 88 ? 1.005 -1.885 10.099 1.00 86.38 88 CYS A CA 1
ATOM 670 C C . CYS A 1 88 ? 1.551 -0.576 9.518 1.00 86.38 88 CYS A C 1
ATOM 672 O O . CYS A 1 88 ? 2.648 -0.171 9.897 1.00 86.38 88 CYS A O 1
ATOM 674 N N . VAL A 1 89 ? 0.847 0.061 8.574 1.00 88.88 89 VAL A N 1
ATOM 675 C CA . VAL A 1 89 ? 1.315 1.266 7.873 1.00 88.88 89 VAL A CA 1
ATOM 676 C C . VAL A 1 89 ? 1.058 2.496 8.744 1.00 88.88 89 VAL A C 1
ATOM 678 O O . VAL A 1 89 ? -0.081 2.864 9.002 1.00 88.88 89 VAL A O 1
ATOM 681 N N . GLN A 1 90 ? 2.131 3.152 9.181 1.00 89.88 90 GLN A N 1
ATOM 682 C CA . GLN A 1 90 ? 2.081 4.291 10.103 1.00 89.88 90 GLN A CA 1
ATOM 683 C C . GLN A 1 90 ? 1.884 5.621 9.370 1.00 89.88 90 GLN A C 1
ATOM 685 O O . GLN A 1 90 ? 1.155 6.500 9.818 1.00 89.88 90 GLN A O 1
ATOM 690 N N . SER A 1 91 ? 2.590 5.800 8.254 1.00 92.81 91 SER A N 1
ATOM 691 C CA . SER A 1 91 ? 2.526 7.014 7.440 1.00 92.81 91 SER A CA 1
ATOM 692 C C . SER A 1 91 ? 3.140 6.778 6.063 1.00 92.81 91 SER A C 1
ATOM 694 O O . SER A 1 91 ? 3.854 5.797 5.838 1.00 92.81 91 SER A O 1
ATOM 696 N N . TRP A 1 92 ? 2.893 7.698 5.134 1.00 95.00 92 TRP A N 1
ATOM 697 C CA . TRP A 1 92 ? 3.524 7.728 3.819 1.00 95.00 92 TRP A CA 1
ATOM 698 C C . TRP A 1 92 ? 3.875 9.156 3.412 1.00 95.00 92 TRP A C 1
ATOM 700 O O . TRP A 1 92 ? 3.281 10.130 3.870 1.00 95.00 92 TRP A O 1
ATOM 710 N N . ARG A 1 93 ? 4.868 9.279 2.536 1.00 94.94 93 ARG A N 1
ATOM 711 C CA . ARG A 1 93 ? 5.251 10.523 1.871 1.00 94.94 93 ARG A CA 1
ATOM 712 C C . ARG A 1 93 ? 5.573 10.257 0.410 1.00 94.94 93 ARG A C 1
ATOM 714 O O . ARG A 1 93 ? 5.962 9.155 0.023 1.00 94.94 93 ARG A O 1
ATOM 721 N N . SER A 1 94 ? 5.534 11.318 -0.377 1.00 93.94 94 SER A N 1
ATOM 722 C CA . SER A 1 94 ? 5.908 11.285 -1.784 1.00 93.94 94 SER A CA 1
ATOM 723 C C . SER A 1 94 ? 6.861 12.415 -2.151 1.00 93.94 94 SER A C 1
ATOM 725 O O . SER A 1 94 ? 6.737 13.535 -1.663 1.00 93.94 94 SER A O 1
ATOM 727 N N . SER A 1 95 ? 7.768 12.132 -3.080 1.00 92.75 95 SER A N 1
ATOM 728 C CA . SER A 1 95 ? 8.453 13.119 -3.917 1.00 92.75 95 SER A CA 1
ATOM 729 C C . SER A 1 95 ? 8.041 12.918 -5.383 1.00 92.75 95 SER A C 1
ATOM 731 O O . SER A 1 95 ? 7.255 12.025 -5.687 1.00 92.75 95 SER A O 1
ATOM 733 N N . LYS A 1 96 ? 8.588 13.698 -6.328 1.00 89.62 96 LYS A N 1
ATOM 734 C CA . LYS A 1 96 ? 8.224 13.600 -7.760 1.00 89.62 96 LYS A CA 1
ATOM 735 C C . LYS A 1 96 ? 8.304 12.179 -8.341 1.00 89.62 96 LYS A C 1
ATOM 737 O O . LYS A 1 96 ? 7.566 11.876 -9.271 1.00 89.62 96 LYS A O 1
ATOM 742 N N . LYS A 1 97 ? 9.230 11.347 -7.850 1.00 92.88 97 LYS A N 1
ATOM 743 C CA . LYS A 1 97 ? 9.487 9.997 -8.384 1.00 92.88 97 LYS A CA 1
ATOM 744 C C . LYS A 1 97 ? 9.585 8.907 -7.324 1.00 92.88 97 LYS A C 1
ATOM 746 O O . LYS A 1 97 ? 9.824 7.761 -7.680 1.00 92.88 97 LYS A O 1
ATOM 751 N N . ILE A 1 98 ? 9.467 9.247 -6.042 1.00 95.56 98 ILE A N 1
ATOM 752 C CA . ILE A 1 98 ? 9.645 8.290 -4.949 1.00 95.56 98 ILE A CA 1
ATOM 753 C C . ILE A 1 98 ? 8.404 8.320 -4.073 1.00 95.56 98 ILE A C 1
ATOM 755 O O . ILE A 1 98 ? 8.019 9.374 -3.575 1.00 95.56 98 ILE A O 1
ATOM 759 N N . PHE A 1 99 ? 7.817 7.153 -3.861 1.00 96.69 99 PHE A N 1
ATOM 760 C CA . PHE A 1 99 ? 6.838 6.900 -2.820 1.00 96.69 99 PHE A CA 1
ATOM 761 C C . PHE A 1 99 ? 7.551 6.209 -1.655 1.00 96.69 99 PHE A C 1
ATOM 763 O O . PHE A 1 99 ? 8.344 5.289 -1.853 1.00 96.69 99 PHE A O 1
ATOM 770 N N . THR A 1 100 ? 7.340 6.689 -0.437 1.00 95.69 100 THR A N 1
ATOM 771 C CA . THR A 1 100 ? 7.924 6.117 0.779 1.00 95.69 100 THR A CA 1
ATOM 772 C C . THR A 1 100 ? 6.817 5.895 1.787 1.00 95.69 100 THR A C 1
ATOM 774 O O . THR A 1 100 ? 6.031 6.807 2.022 1.00 95.69 100 THR A O 1
ATOM 777 N N . PHE A 1 101 ? 6.781 4.732 2.423 1.00 95.00 101 PHE A N 1
ATOM 778 C CA . PHE A 1 101 ? 5.900 4.494 3.560 1.00 95.00 101 PHE A CA 1
ATOM 779 C C . PHE A 1 101 ? 6.671 3.875 4.719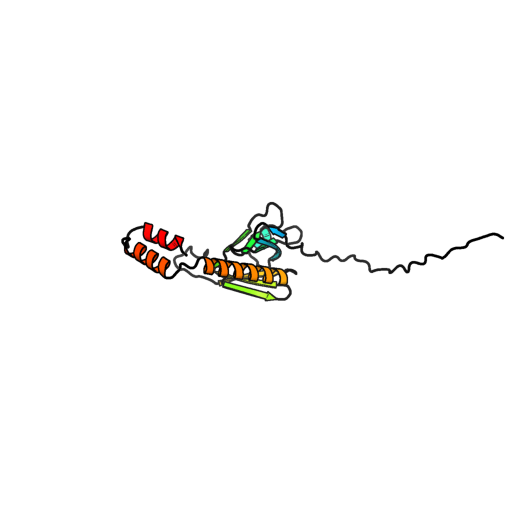 1.00 95.00 101 PHE A C 1
ATOM 781 O O . PHE A 1 101 ? 7.686 3.202 4.525 1.00 95.00 101 PHE A O 1
ATOM 788 N N . TRP A 1 102 ? 6.201 4.152 5.928 1.00 94.00 102 TRP A N 1
ATOM 789 C CA . TRP A 1 102 ? 6.737 3.605 7.164 1.00 94.00 102 TRP A CA 1
ATOM 790 C C . TRP A 1 102 ? 5.753 2.613 7.741 1.00 94.00 102 TRP A C 1
ATOM 792 O O . TRP A 1 102 ? 4.544 2.854 7.731 1.00 94.00 102 TRP A O 1
ATOM 802 N N . PHE A 1 103 ? 6.274 1.506 8.243 1.00 91.12 103 PHE A N 1
ATOM 803 C CA . PHE A 1 103 ? 5.461 0.435 8.787 1.00 91.12 103 PHE A CA 1
ATOM 804 C C . PHE A 1 103 ? 6.118 -0.174 10.019 1.00 91.12 103 PHE A C 1
ATOM 806 O O . PHE A 1 103 ? 7.335 -0.115 10.187 1.00 91.12 103 PHE A O 1
ATOM 813 N N . THR A 1 104 ? 5.306 -0.749 10.893 1.00 88.62 104 THR A N 1
ATOM 814 C CA . THR A 1 104 ? 5.789 -1.563 12.006 1.00 88.62 104 THR A CA 1
ATOM 815 C C . THR A 1 104 ? 5.912 -3.003 11.535 1.00 88.62 104 THR A C 1
ATOM 817 O O . THR A 1 104 ? 4.963 -3.550 10.973 1.00 88.62 104 THR A O 1
ATOM 820 N N . ASP A 1 105 ? 7.084 -3.599 11.731 1.00 77.38 105 ASP A N 1
ATOM 821 C CA . ASP A 1 105 ? 7.303 -5.013 11.442 1.00 77.38 105 ASP A CA 1
ATOM 822 C C . ASP A 1 105 ? 7.143 -5.829 12.726 1.00 77.38 105 ASP A C 1
ATOM 824 O O . ASP A 1 105 ? 7.990 -5.781 13.620 1.00 77.38 105 ASP A O 1
ATOM 828 N N . ASP A 1 106 ? 6.042 -6.571 12.822 1.00 66.06 106 ASP A N 1
ATOM 829 C CA . ASP A 1 106 ? 5.766 -7.435 13.970 1.00 66.06 106 ASP A CA 1
ATOM 830 C C . ASP A 1 106 ? 6.568 -8.751 13.918 1.00 66.06 106 ASP A C 1
ATOM 832 O O . ASP A 1 106 ? 6.585 -9.498 14.892 1.00 66.06 106 ASP A O 1
ATOM 836 N N . SER A 1 107 ? 7.284 -9.041 12.820 1.00 61.19 107 SER A N 1
ATOM 837 C CA . SER A 1 107 ? 8.047 -10.291 12.670 1.00 61.19 107 SER A CA 1
ATOM 838 C C . SER A 1 107 ? 9.349 -10.348 13.484 1.00 61.19 107 SER A C 1
ATOM 840 O O . SER A 1 107 ? 9.947 -11.414 13.612 1.00 61.19 107 SER A O 1
ATOM 842 N N . ALA A 1 108 ? 9.755 -9.245 14.124 1.00 49.75 108 ALA A N 1
ATOM 843 C CA . ALA A 1 108 ? 10.914 -9.190 15.022 1.00 49.75 108 ALA A CA 1
ATOM 844 C C . ALA A 1 108 ? 10.658 -9.794 16.427 1.00 49.75 108 ALA A C 1
ATOM 846 O O . ALA A 1 108 ? 11.444 -9.580 17.350 1.00 49.75 108 ALA A O 1
ATOM 847 N N . SER A 1 109 ? 9.564 -10.540 16.622 1.00 45.22 109 SER A N 1
ATOM 848 C CA . SER A 1 109 ? 9.091 -11.019 17.928 1.00 45.22 109 SER A CA 1
ATOM 849 C C . SER A 1 109 ? 9.452 -12.479 18.259 1.00 45.22 109 SER A C 1
ATOM 851 O O . SER A 1 109 ? 8.649 -13.181 18.871 1.00 45.22 109 SER A O 1
ATOM 853 N N . THR A 1 110 ? 10.634 -12.974 17.882 1.00 45.69 110 THR A N 1
ATOM 854 C CA . THR A 1 110 ? 11.084 -14.342 18.243 1.00 45.69 110 THR A CA 1
ATOM 855 C C . THR A 1 110 ? 11.991 -14.425 19.473 1.00 45.69 110 THR A C 1
ATOM 857 O O . THR A 1 110 ? 12.460 -15.508 19.810 1.00 45.69 110 THR A O 1
ATOM 860 N N . SER A 1 111 ? 12.211 -13.333 20.210 1.00 46.25 111 SER A N 1
ATOM 861 C CA . SER A 1 111 ? 12.971 -13.386 21.468 1.00 46.25 111 SER A CA 1
ATOM 862 C C . SER A 1 111 ? 12.472 -12.370 22.498 1.00 46.25 111 SER A C 1
ATOM 864 O O . SER A 1 111 ? 13.018 -11.278 22.610 1.00 46.25 111 SER A O 1
ATOM 866 N N . GLY A 1 112 ? 11.426 -12.732 23.249 1.00 46.53 112 GLY A N 1
ATOM 867 C CA . GLY A 1 112 ? 11.171 -12.256 24.622 1.00 46.53 112 GLY A CA 1
ATOM 868 C C . GLY A 1 112 ? 10.984 -10.754 24.885 1.00 46.53 112 GLY A C 1
ATOM 869 O O . GLY A 1 112 ? 10.872 -10.369 26.044 1.00 46.53 112 GLY A O 1
ATOM 870 N N . GLY A 1 113 ? 10.926 -9.902 23.863 1.00 43.25 113 GLY A N 1
ATOM 871 C CA . GLY A 1 113 ? 10.704 -8.467 24.005 1.00 43.25 113 GLY A CA 1
ATOM 872 C C . GLY A 1 113 ? 10.074 -7.907 22.740 1.00 43.25 113 GLY A C 1
ATOM 873 O O . GLY A 1 113 ? 10.608 -8.076 21.647 1.00 43.25 113 GLY A O 1
ATOM 874 N N . VAL A 1 114 ? 8.916 -7.260 22.877 1.00 49.91 114 VAL A N 1
ATOM 875 C CA . VAL A 1 114 ? 8.188 -6.627 21.769 1.00 49.91 114 VAL A CA 1
ATOM 876 C C . VAL A 1 114 ? 8.948 -5.370 21.347 1.00 49.91 114 VAL A C 1
ATOM 878 O O . VAL A 1 114 ? 8.624 -4.261 21.762 1.00 49.91 114 VAL A O 1
ATOM 881 N N . ASN A 1 115 ? 10.003 -5.531 20.550 1.00 46.25 115 ASN A N 1
ATOM 882 C CA . ASN A 1 115 ? 10.736 -4.403 19.996 1.00 46.25 115 ASN A CA 1
ATOM 883 C C . ASN A 1 115 ? 10.112 -4.026 18.646 1.00 46.25 115 ASN A C 1
ATOM 885 O O . ASN A 1 115 ? 10.563 -4.456 17.585 1.00 46.25 115 ASN A O 1
ATOM 889 N N . ARG A 1 116 ? 9.015 -3.258 18.696 1.00 63.31 116 ARG A N 1
ATOM 890 C CA . ARG A 1 116 ? 8.350 -2.697 17.509 1.00 63.31 116 ARG A CA 1
ATOM 891 C C . ARG A 1 116 ? 9.263 -1.657 16.863 1.00 63.31 116 ARG A C 1
ATOM 893 O O . ARG A 1 116 ? 9.180 -0.469 17.165 1.00 63.31 116 ARG A O 1
ATOM 900 N N . SER A 1 117 ? 10.150 -2.104 15.981 1.00 76.56 117 SER A N 1
ATOM 901 C CA . SER A 1 117 ? 10.952 -1.195 15.164 1.00 76.56 117 SER A CA 1
ATOM 902 C C . SER A 1 117 ? 10.124 -0.683 13.982 1.00 76.56 117 SER A C 1
ATOM 904 O O . SER A 1 117 ? 9.462 -1.454 13.283 1.00 76.56 117 SER A O 1
ATOM 906 N N . VAL A 1 118 ? 10.123 0.636 13.778 1.00 84.38 118 VAL A N 1
ATOM 907 C CA . VAL A 1 118 ? 9.519 1.252 12.591 1.00 84.38 118 VAL A CA 1
ATOM 908 C C . VAL A 1 118 ? 10.503 1.111 11.438 1.00 84.38 118 VAL A C 1
ATOM 910 O O . VAL A 1 118 ? 11.614 1.636 11.489 1.00 84.38 118 VAL A O 1
ATOM 913 N N . GLN A 1 119 ? 10.078 0.415 10.394 1.00 89.88 119 GLN A N 1
ATOM 914 C CA . GLN A 1 119 ? 10.821 0.233 9.157 1.00 89.88 119 GLN A CA 1
ATOM 915 C C . GLN A 1 119 ? 10.280 1.151 8.058 1.00 89.88 119 GLN A C 1
ATOM 917 O O . GLN A 1 119 ? 9.214 1.760 8.182 1.00 89.88 119 GLN A O 1
ATOM 922 N N . THR A 1 120 ? 11.035 1.278 6.968 1.00 91.44 120 THR A N 1
ATOM 923 C CA . THR A 1 120 ? 10.669 2.113 5.823 1.00 91.44 120 THR A CA 1
ATOM 924 C C . THR A 1 120 ? 10.806 1.338 4.522 1.00 91.44 120 THR A C 1
ATOM 926 O O . THR A 1 120 ? 11.764 0.595 4.330 1.00 91.44 120 THR A O 1
ATOM 929 N N . CYS A 1 121 ? 9.849 1.524 3.617 1.00 92.69 121 CYS A N 1
ATOM 930 C CA . CYS A 1 121 ? 9.903 1.011 2.258 1.00 92.69 121 CYS A CA 1
ATOM 931 C C . CYS A 1 121 ? 9.903 2.189 1.283 1.00 92.69 121 CYS A C 1
ATOM 933 O O . CYS A 1 121 ? 9.044 3.073 1.362 1.00 92.69 121 CYS A O 1
ATOM 935 N N . GLN A 1 122 ? 10.867 2.202 0.363 1.00 95.38 122 GLN A N 1
ATOM 936 C CA . GLN A 1 122 ? 10.996 3.221 -0.675 1.00 95.38 122 GLN A CA 1
ATOM 937 C C . GLN A 1 122 ? 10.856 2.588 -2.057 1.00 95.38 122 GLN A C 1
ATOM 939 O O . GLN A 1 122 ? 11.533 1.614 -2.388 1.00 95.38 122 GLN A O 1
ATOM 944 N N . LEU A 1 123 ? 9.973 3.167 -2.865 1.00 94.88 123 LEU A N 1
ATOM 945 C CA . LEU A 1 123 ? 9.612 2.694 -4.195 1.00 94.88 123 LEU A CA 1
ATOM 946 C C . LEU A 1 123 ? 9.742 3.855 -5.179 1.00 94.88 123 LEU A C 1
ATOM 948 O O . LEU A 1 123 ? 9.184 4.928 -4.943 1.00 94.88 123 LEU A O 1
ATOM 952 N N . SER A 1 124 ? 10.451 3.654 -6.290 1.00 94.62 124 SER A N 1
ATOM 953 C CA . SER A 1 124 ? 10.549 4.666 -7.345 1.00 94.62 124 SER A CA 1
ATOM 954 C C . SER A 1 124 ? 9.614 4.361 -8.516 1.00 94.62 124 SER A C 1
ATOM 956 O O . SER A 1 124 ? 9.436 3.205 -8.898 1.00 94.62 124 SER A O 1
ATOM 958 N N . THR A 1 125 ? 8.961 5.392 -9.052 1.00 93.56 125 THR A N 1
ATOM 959 C CA . THR A 1 125 ? 8.042 5.292 -10.196 1.00 93.56 125 THR A CA 1
ATOM 960 C C . THR A 1 125 ? 7.676 6.673 -10.739 1.00 93.56 125 THR A C 1
ATOM 962 O O . THR A 1 125 ? 7.819 7.685 -10.057 1.00 93.56 125 THR A O 1
ATOM 965 N N . THR A 1 126 ? 7.164 6.740 -11.967 1.00 92.81 126 THR A N 1
ATOM 966 C CA . THR A 1 126 ? 6.519 7.954 -12.500 1.00 92.81 126 THR A CA 1
ATOM 967 C C . THR A 1 126 ? 5.059 8.090 -12.067 1.00 92.81 126 THR A C 1
ATOM 969 O O . THR A 1 126 ? 4.464 9.146 -12.256 1.00 92.81 126 THR A O 1
ATOM 972 N N . TRP A 1 127 ? 4.476 7.045 -11.473 1.00 95.00 127 TRP A N 1
ATOM 973 C CA . TRP A 1 127 ? 3.067 7.001 -11.071 1.00 95.00 127 TRP A CA 1
ATOM 974 C C . TRP A 1 127 ? 2.786 7.544 -9.668 1.00 95.00 127 TRP A C 1
ATOM 976 O O . TRP A 1 127 ? 1.685 7.353 -9.161 1.00 95.00 127 TRP A O 1
ATOM 986 N N . VAL A 1 128 ? 3.740 8.232 -9.034 1.00 95.50 128 VAL A N 1
ATOM 987 C CA . VAL A 1 128 ? 3.574 8.724 -7.656 1.00 95.50 128 VAL A CA 1
ATOM 988 C C . VAL A 1 128 ? 2.292 9.547 -7.458 1.00 95.50 128 VAL A C 1
ATOM 990 O O . VAL A 1 128 ? 1.589 9.264 -6.491 1.00 95.50 128 VAL A O 1
ATOM 993 N N . PRO A 1 129 ? 1.905 10.480 -8.355 1.00 94.94 129 PRO A N 1
ATOM 994 C CA . PRO A 1 129 ? 0.643 11.207 -8.195 1.00 94.94 129 PRO A CA 1
ATOM 995 C C . PRO A 1 129 ? -0.588 10.287 -8.151 1.00 94.94 129 PRO A C 1
ATOM 997 O O . PRO A 1 129 ? -1.451 10.454 -7.297 1.00 94.94 129 PRO A O 1
ATOM 1000 N N . ALA A 1 130 ? -0.636 9.271 -9.019 1.00 94.88 130 ALA A N 1
ATOM 1001 C CA . ALA A 1 130 ? -1.747 8.321 -9.080 1.00 94.88 130 ALA A CA 1
ATOM 1002 C C . ALA A 1 130 ? -1.760 7.350 -7.886 1.00 94.88 130 ALA A C 1
ATOM 1004 O O . ALA A 1 130 ? -2.830 6.947 -7.425 1.00 94.88 130 ALA A O 1
ATOM 1005 N N . ILE A 1 131 ? -0.581 6.993 -7.362 1.00 96.50 131 ILE A N 1
ATOM 1006 C CA . ILE A 1 131 ? -0.458 6.229 -6.116 1.00 96.50 131 ILE A CA 1
ATOM 1007 C C . ILE A 1 131 ? -1.064 7.030 -4.968 1.00 96.50 131 ILE A C 1
ATOM 1009 O O . ILE A 1 131 ? -1.928 6.503 -4.278 1.00 96.50 131 ILE A O 1
ATOM 1013 N N . MET A 1 132 ? -0.664 8.294 -4.798 1.00 95.88 132 MET A N 1
ATOM 1014 C CA . MET A 1 132 ? -1.173 9.152 -3.723 1.00 95.88 132 MET A CA 1
ATOM 1015 C C . MET A 1 132 ? -2.694 9.299 -3.796 1.00 95.88 132 MET A C 1
ATOM 1017 O O . MET A 1 132 ? -3.374 9.025 -2.815 1.00 95.88 132 MET A O 1
ATOM 1021 N N . GLU A 1 133 ? -3.240 9.588 -4.980 1.00 95.44 133 GLU A N 1
ATOM 1022 C CA . GLU A 1 133 ? -4.692 9.672 -5.181 1.00 95.44 133 GLU A CA 1
ATOM 1023 C C . GLU A 1 133 ? -5.413 8.360 -4.817 1.00 95.44 133 GLU A C 1
ATOM 1025 O O . GLU A 1 133 ? -6.503 8.367 -4.243 1.00 95.44 133 GLU A O 1
ATOM 1030 N N . THR A 1 134 ? -4.811 7.213 -5.139 1.00 95.25 134 THR A N 1
ATOM 1031 C CA . THR A 1 134 ? -5.385 5.900 -4.813 1.00 95.25 134 THR A CA 1
ATOM 1032 C C . THR A 1 134 ? -5.331 5.623 -3.316 1.00 95.25 134 THR A C 1
ATOM 1034 O O . THR A 1 134 ? -6.307 5.120 -2.763 1.00 95.25 134 THR A O 1
ATOM 1037 N N . VAL A 1 135 ? -4.224 5.965 -2.654 1.00 93.94 135 VAL A N 1
ATOM 1038 C CA . VAL A 1 135 ? -4.083 5.837 -1.200 1.00 93.94 135 VAL A CA 1
ATOM 1039 C C . VAL A 1 135 ? -5.109 6.719 -0.492 1.00 93.94 135 VAL A C 1
ATOM 1041 O O . VAL A 1 135 ? -5.820 6.217 0.373 1.00 93.94 135 VAL A O 1
ATOM 1044 N N . ASP A 1 136 ? -5.277 7.975 -0.910 1.00 91.44 136 ASP A N 1
ATOM 1045 C CA . ASP A 1 136 ? -6.260 8.891 -0.321 1.00 91.44 136 ASP A CA 1
ATOM 1046 C C . ASP A 1 136 ? -7.692 8.354 -0.468 1.00 91.44 136 ASP A C 1
ATOM 1048 O O . ASP A 1 136 ? -8.464 8.346 0.491 1.00 91.44 136 ASP A O 1
ATOM 1052 N N . LYS A 1 137 ? -8.039 7.819 -1.648 1.00 91.44 137 LYS A N 1
ATOM 1053 C CA . LYS A 1 137 ? -9.339 7.169 -1.891 1.00 91.44 137 LYS A CA 1
ATOM 1054 C C . LYS A 1 137 ? -9.555 5.947 -1.003 1.00 91.44 137 LYS A C 1
ATOM 1056 O O . LYS A 1 137 ? -10.657 5.755 -0.490 1.00 91.44 137 LYS A O 1
ATOM 1061 N N . VAL A 1 138 ? -8.527 5.117 -0.847 1.00 88.19 138 VAL A N 1
ATOM 1062 C CA . VAL A 1 138 ? -8.566 3.937 0.022 1.00 88.19 138 VAL A CA 1
ATOM 1063 C C . VAL A 1 138 ? -8.762 4.359 1.475 1.00 88.19 138 VAL A C 1
ATOM 1065 O O . VAL A 1 138 ? -9.660 3.850 2.134 1.00 88.19 138 VAL A O 1
ATOM 1068 N N . VAL A 1 139 ? -7.986 5.323 1.968 1.00 85.38 139 VAL A N 1
ATOM 1069 C CA . VAL A 1 139 ? -8.082 5.815 3.349 1.00 85.38 139 VAL A CA 1
ATOM 1070 C C . VAL A 1 139 ? -9.451 6.427 3.612 1.00 85.38 139 VAL A C 1
ATOM 1072 O O . VAL A 1 139 ? -10.092 6.064 4.594 1.00 85.38 139 VAL A O 1
ATOM 1075 N N . ALA A 1 140 ? -9.946 7.280 2.713 1.00 84.69 140 ALA A N 1
ATOM 1076 C CA . ALA A 1 140 ? -11.284 7.852 2.823 1.00 84.69 140 ALA A CA 1
ATOM 1077 C C . ALA A 1 140 ? -12.366 6.761 2.870 1.00 84.69 140 ALA A C 1
ATOM 1079 O O . ALA A 1 140 ? -13.280 6.833 3.689 1.00 84.69 140 ALA A O 1
ATOM 1080 N N . ARG A 1 141 ? -12.242 5.711 2.047 1.00 81.56 141 ARG A N 1
ATOM 1081 C CA . ARG A 1 141 ? -13.166 4.570 2.067 1.00 81.56 141 ARG A CA 1
ATOM 1082 C C . ARG A 1 141 ? -13.060 3.765 3.358 1.00 81.56 141 ARG A C 1
ATOM 1084 O O . ARG A 1 141 ? -14.093 3.391 3.903 1.00 81.56 141 ARG A O 1
ATOM 1091 N N . VAL A 1 142 ? -11.854 3.491 3.850 1.00 76.06 142 VAL A N 1
ATOM 1092 C CA . VAL A 1 142 ? -11.632 2.742 5.097 1.00 76.06 142 VAL A CA 1
ATOM 1093 C C . VAL A 1 142 ? -12.188 3.518 6.290 1.00 76.06 142 VAL A C 1
ATOM 1095 O O . VAL A 1 142 ? -12.903 2.934 7.101 1.00 76.06 142 VAL A O 1
ATOM 1098 N N . ILE A 1 143 ? -11.942 4.830 6.366 1.00 74.75 143 ILE A N 1
ATOM 1099 C CA . ILE A 1 143 ? -12.510 5.708 7.400 1.00 74.75 143 ILE A CA 1
ATOM 1100 C C . ILE A 1 143 ? -14.033 5.721 7.296 1.00 74.75 143 ILE A C 1
ATOM 1102 O O . ILE A 1 143 ? -14.695 5.419 8.280 1.00 74.75 143 ILE A O 1
ATOM 1106 N N . SER A 1 144 ? -14.589 5.970 6.108 1.00 74.06 144 SER A N 1
ATOM 1107 C CA . SER A 1 144 ? -16.040 5.983 5.895 1.00 74.06 144 SER A CA 1
ATOM 1108 C C . SER A 1 144 ? -16.687 4.636 6.226 1.00 74.06 144 SER A C 1
ATOM 1110 O O . SER A 1 144 ? -17.741 4.597 6.852 1.00 74.06 144 SER A O 1
ATOM 1112 N N . THR A 1 145 ? -16.040 3.519 5.885 1.00 71.88 145 THR A N 1
ATOM 1113 C CA . THR A 1 145 ? -16.526 2.177 6.232 1.00 71.88 145 THR A CA 1
ATOM 1114 C C . THR A 1 145 ? -16.490 1.972 7.741 1.00 71.88 145 THR A C 1
ATOM 1116 O O . TH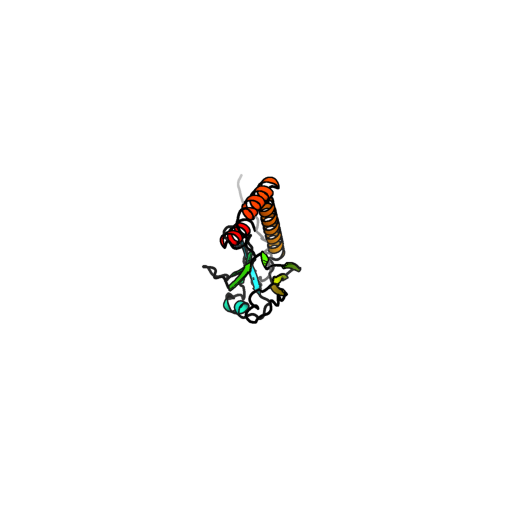R A 1 145 ? -17.456 1.472 8.309 1.00 71.88 145 THR A O 1
ATOM 1119 N N . ARG A 1 146 ? -15.412 2.398 8.411 1.00 65.44 146 ARG A N 1
ATOM 1120 C CA . ARG A 1 146 ? -15.298 2.336 9.870 1.00 65.44 146 ARG A CA 1
ATOM 1121 C C . ARG A 1 146 ? -16.338 3.215 10.555 1.00 65.44 146 ARG A C 1
ATOM 1123 O O . ARG A 1 146 ? -16.916 2.775 11.533 1.00 65.44 146 ARG A O 1
ATOM 1130 N N . GLU A 1 147 ? -16.603 4.411 10.041 1.00 65.12 147 GLU A N 1
ATOM 1131 C CA . GLU A 1 147 ? -17.658 5.301 10.532 1.00 65.12 147 GLU A CA 1
ATOM 1132 C C . GLU A 1 147 ? -19.049 4.709 10.303 1.00 65.12 147 GLU A C 1
ATOM 1134 O O . GLU A 1 147 ? -19.861 4.718 11.216 1.00 65.12 147 GLU A O 1
ATOM 1139 N N . SER A 1 148 ? -19.306 4.111 9.136 1.00 59.88 148 SER A N 1
ATOM 1140 C CA . SER A 1 148 ? -20.577 3.430 8.844 1.00 59.88 148 SER A CA 1
ATOM 1141 C C . SER A 1 148 ? -20.792 2.154 9.664 1.00 59.88 148 SER A C 1
ATOM 1143 O O . SER A 1 148 ? -21.919 1.696 9.804 1.00 59.88 148 SER A O 1
ATOM 1145 N N . ARG A 1 149 ? -19.704 1.576 10.188 1.00 62.81 149 ARG A N 1
ATOM 1146 C CA . ARG A 1 149 ? -19.694 0.418 11.090 1.00 62.81 149 ARG A CA 1
ATOM 1147 C C . ARG A 1 149 ? -19.448 0.817 12.543 1.00 62.81 149 ARG A C 1
ATOM 1149 O O . ARG A 1 149 ? -19.239 -0.066 13.372 1.00 62.81 149 ARG A O 1
ATOM 1156 N N . ARG A 1 150 ? -19.425 2.118 12.868 1.00 62.28 150 ARG A N 1
ATOM 1157 C CA . ARG A 1 150 ? -19.402 2.538 14.267 1.00 62.28 150 ARG A CA 1
ATOM 1158 C C . ARG A 1 150 ? -20.719 2.093 14.866 1.00 62.28 150 ARG A C 1
ATOM 1160 O O . ARG A 1 150 ? -21.775 2.590 14.492 1.00 62.28 150 ARG A O 1
ATOM 1167 N N . MET A 1 151 ? -20.594 1.139 15.773 1.00 66.75 151 MET A N 1
ATOM 1168 C CA . MET A 1 151 ? -21.635 0.754 16.698 1.00 66.75 151 MET A CA 1
ATOM 1169 C C . MET A 1 151 ? -22.218 2.030 17.313 1.00 66.75 151 MET A C 1
ATOM 1171 O O . MET A 1 151 ? -21.463 2.885 17.788 1.00 66.75 151 MET A O 1
ATOM 1175 N N . SER A 1 152 ? -23.535 2.195 17.214 1.00 76.19 152 SER A N 1
ATOM 1176 C CA . SER A 1 152 ? -24.226 3.297 17.882 1.00 76.19 152 SER A CA 1
ATOM 1177 C C . SER A 1 152 ? -24.008 3.210 19.394 1.00 76.19 152 SER A C 1
ATOM 1179 O O . SER A 1 152 ? -23.717 2.136 19.921 1.00 76.19 152 SER A O 1
ATOM 1181 N N . ASP A 1 153 ? -24.166 4.325 20.111 1.00 71.12 153 ASP A N 1
ATOM 1182 C CA . ASP A 1 153 ? -24.014 4.330 21.573 1.00 71.12 153 ASP A CA 1
ATOM 1183 C C . ASP A 1 153 ? -24.948 3.298 22.238 1.00 71.12 153 ASP A C 1
ATOM 1185 O O . ASP A 1 153 ? -24.564 2.644 23.203 1.00 71.12 153 ASP A O 1
ATOM 1189 N N . GLU A 1 154 ? -26.143 3.080 21.680 1.00 78.25 154 GLU A N 1
ATOM 1190 C CA . GLU A 1 154 ? -27.101 2.072 22.151 1.00 78.25 154 GLU A CA 1
ATOM 1191 C C . GLU A 1 154 ? -26.624 0.633 21.901 1.00 78.25 154 GLU A C 1
ATOM 1193 O O . GLU A 1 154 ? -26.690 -0.207 22.802 1.00 78.25 154 GLU A O 1
ATOM 1198 N N . GLU A 1 155 ? -26.098 0.333 20.711 1.00 76.75 155 GLU A N 1
ATOM 1199 C CA . GLU A 1 155 ? -25.524 -0.985 20.407 1.00 76.75 155 GLU A CA 1
ATOM 1200 C C . GLU A 1 155 ? -24.252 -1.243 21.224 1.00 76.75 155 GLU A C 1
ATOM 1202 O O . GLU A 1 155 ? -24.018 -2.370 21.651 1.00 76.75 155 GLU A O 1
ATOM 1207 N N . PHE A 1 156 ? -23.463 -0.202 21.508 1.00 76.19 156 PHE A N 1
ATOM 1208 C CA . PHE A 1 156 ? -22.260 -0.297 22.332 1.00 76.19 156 PHE A CA 1
ATOM 1209 C C . PHE A 1 156 ? -22.604 -0.582 23.785 1.00 76.19 156 PHE A C 1
ATOM 1211 O O . PHE A 1 156 ? -22.016 -1.478 24.387 1.00 76.19 156 PHE A O 1
ATOM 1218 N N . LEU A 1 157 ? -23.593 0.117 24.339 1.00 77.94 157 LEU A N 1
ATOM 1219 C CA . LEU A 1 157 ? -24.101 -0.166 25.680 1.00 77.94 157 LEU A CA 1
ATOM 1220 C C . LEU A 1 157 ? -24.697 -1.576 25.770 1.00 77.94 157 LEU A C 1
ATOM 1222 O O . LEU A 1 157 ? -24.482 -2.262 26.769 1.00 77.94 157 LEU A O 1
ATOM 1226 N N . THR A 1 158 ? -25.384 -2.030 24.719 1.00 81.69 158 THR A N 1
ATOM 1227 C CA . THR A 1 158 ? -25.913 -3.400 24.634 1.00 81.69 158 THR A CA 1
ATOM 1228 C C . THR A 1 158 ? -24.778 -4.423 24.610 1.00 81.69 158 THR A C 1
ATOM 1230 O O . THR A 1 158 ? -24.770 -5.342 25.424 1.00 81.69 158 THR A O 1
ATOM 1233 N N . PHE A 1 159 ? -23.766 -4.219 23.764 1.00 80.00 159 PHE A N 1
ATOM 1234 C CA . PHE A 1 159 ? -22.586 -5.077 23.681 1.00 80.00 159 PHE A CA 1
ATOM 1235 C C . PHE A 1 159 ? -21.798 -5.119 24.995 1.00 80.00 159 PHE A C 1
ATOM 1237 O O . PHE A 1 159 ? -21.400 -6.195 25.428 1.00 80.00 159 PHE A O 1
ATOM 1244 N N . VAL A 1 160 ? -21.589 -3.980 25.664 1.00 80.12 160 VAL A N 1
ATOM 1245 C CA . VAL A 1 160 ? -20.926 -3.928 26.978 1.00 80.12 160 VAL A CA 1
ATOM 1246 C C . VAL A 1 160 ? -21.747 -4.675 28.029 1.00 80.12 160 VAL A C 1
ATOM 1248 O O . VAL A 1 160 ? -21.175 -5.435 28.805 1.00 80.12 160 VAL A O 1
ATOM 1251 N N . GLY A 1 161 ? -23.075 -4.532 28.020 1.00 81.19 161 GLY A N 1
ATOM 1252 C CA . GLY A 1 161 ? -23.964 -5.288 28.904 1.00 81.19 161 GLY A CA 1
ATOM 1253 C C . GLY A 1 161 ? -23.902 -6.800 28.665 1.00 81.19 161 GLY A C 1
ATOM 1254 O O . GLY A 1 161 ? -23.831 -7.576 29.617 1.00 81.19 161 GLY A O 1
ATOM 1255 N N . GLU A 1 162 ? -23.865 -7.227 27.402 1.00 82.19 162 GLU A N 1
ATOM 1256 C CA . GLU A 1 162 ? -23.662 -8.630 27.024 1.00 82.19 162 GLU A CA 1
ATOM 1257 C C . GLU A 1 162 ? -22.273 -9.133 27.425 1.00 82.19 162 GLU A C 1
ATOM 1259 O O . GLU A 1 162 ? -22.141 -10.254 27.914 1.00 82.19 162 GLU A O 1
ATOM 1264 N N . LEU A 1 163 ? -21.239 -8.300 27.270 1.00 80.12 163 LEU A N 1
ATOM 1265 C CA . LEU A 1 163 ? -19.878 -8.624 27.672 1.00 80.12 163 LEU A CA 1
ATOM 1266 C C . LEU A 1 163 ? -19.803 -8.806 29.191 1.00 80.12 163 LEU A C 1
ATOM 1268 O O . LEU A 1 163 ? -19.252 -9.797 29.650 1.00 80.12 163 LEU A O 1
ATOM 1272 N N . ASP A 1 164 ? -20.378 -7.901 29.981 1.00 81.88 164 ASP A N 1
ATOM 1273 C CA . ASP A 1 164 ? -20.371 -7.960 31.449 1.00 81.88 164 ASP A CA 1
ATOM 1274 C C . ASP A 1 164 ? -21.199 -9.115 32.019 1.00 81.88 164 ASP A C 1
ATOM 1276 O O . ASP A 1 164 ? -20.880 -9.623 33.095 1.00 81.88 164 ASP A O 1
ATOM 1280 N N . ALA A 1 165 ? -22.197 -9.600 31.277 1.00 83.44 165 ALA A N 1
ATOM 1281 C CA . ALA A 1 165 ? -22.930 -10.816 31.617 1.00 83.44 165 ALA A CA 1
ATOM 1282 C C . ALA A 1 165 ? -22.102 -12.106 31.424 1.00 83.44 165 ALA A C 1
ATOM 1284 O O . ALA A 1 165 ? -22.471 -13.157 31.954 1.00 83.44 165 ALA A O 1
ATOM 1285 N N . VAL A 1 166 ? -20.986 -12.049 30.686 1.00 82.44 166 VAL A N 1
ATOM 1286 C CA . VAL A 1 166 ? -20.083 -13.185 30.466 1.00 82.44 166 VAL A CA 1
ATOM 1287 C C . VAL A 1 166 ? -18.978 -13.192 31.531 1.00 82.44 166 VAL A C 1
ATOM 1289 O O . VAL A 1 166 ? -18.252 -12.203 31.658 1.00 82.44 166 VAL A O 1
ATOM 1292 N N . PRO A 1 167 ? -18.775 -14.294 32.279 1.00 84.81 167 PRO A N 1
ATOM 1293 C CA . PRO A 1 167 ? -17.702 -14.389 33.267 1.00 84.81 167 PRO A CA 1
ATOM 1294 C C . PRO A 1 167 ? -16.330 -14.047 32.672 1.00 84.81 167 PRO A C 1
ATOM 1296 O O . PRO A 1 167 ? -16.020 -14.433 31.548 1.00 84.81 167 PRO A O 1
ATOM 1299 N N . ALA A 1 168 ? -15.489 -13.339 33.429 1.00 74.88 168 ALA A N 1
ATOM 1300 C CA . ALA A 1 168 ? -14.192 -12.851 32.944 1.00 74.88 168 ALA A CA 1
ATOM 1301 C C . ALA A 1 168 ? -13.242 -13.968 32.464 1.00 74.88 168 ALA A C 1
ATOM 1303 O O . ALA A 1 168 ? -12.374 -13.716 31.633 1.00 74.88 168 ALA A O 1
ATOM 1304 N N . GLU A 1 169 ? -13.422 -15.187 32.973 1.00 80.00 169 GLU A N 1
ATOM 1305 C CA . GLU A 1 169 ? -12.610 -16.366 32.652 1.00 80.00 169 GLU A CA 1
ATOM 1306 C C . GLU A 1 169 ? -13.148 -17.163 31.448 1.00 80.00 169 GLU A C 1
ATOM 1308 O O . GLU A 1 169 ? -12.534 -18.142 31.032 1.00 80.00 169 GLU A O 1
ATOM 1313 N N . ASP A 1 170 ? -14.288 -16.763 30.874 1.00 78.50 170 ASP A N 1
ATOM 1314 C CA . ASP A 1 170 ? -14.879 -17.435 29.716 1.00 78.50 170 ASP A CA 1
ATOM 1315 C C . ASP A 1 170 ? -14.113 -17.071 28.431 1.00 78.50 170 ASP A C 1
ATOM 1317 O O . ASP A 1 170 ? -14.070 -15.914 28.000 1.00 78.50 170 ASP A O 1
ATOM 1321 N N . GLU A 1 171 ? -13.538 -18.085 27.783 1.00 74.19 171 GLU A N 1
ATOM 1322 C CA . GLU A 1 171 ? -12.744 -17.967 26.552 1.00 74.19 171 GLU A CA 1
ATOM 1323 C C . GLU A 1 171 ? -13.509 -17.295 25.394 1.00 74.19 171 GLU A C 1
ATOM 1325 O O . GLU A 1 171 ? -12.907 -16.698 24.493 1.00 74.19 171 GLU A O 1
ATOM 1330 N N . ARG A 1 172 ? -14.849 -17.320 25.421 1.00 74.94 172 ARG A N 1
ATOM 1331 C CA . ARG A 1 172 ? -15.692 -16.668 24.406 1.00 74.94 172 ARG A CA 1
ATOM 1332 C C . ARG A 1 172 ? -15.654 -15.146 24.499 1.00 74.94 172 ARG A C 1
ATOM 1334 O O . ARG A 1 172 ? -15.865 -14.484 23.481 1.00 74.94 172 ARG A O 1
ATOM 1341 N N . ARG A 1 173 ? -15.318 -14.579 25.664 1.00 76.19 173 ARG A N 1
ATOM 1342 C CA . ARG A 1 173 ? -15.263 -13.124 25.883 1.00 76.19 173 ARG A CA 1
ATOM 1343 C C . ARG A 1 173 ? -14.251 -12.447 24.952 1.00 76.19 173 ARG A C 1
ATOM 1345 O O . ARG A 1 173 ? -14.545 -11.401 24.380 1.00 76.19 173 ARG A O 1
ATOM 1352 N N . GLY A 1 174 ? -13.096 -13.076 24.718 1.00 69.19 174 GLY A N 1
ATOM 1353 C CA . GLY A 1 174 ? -12.090 -12.580 23.768 1.00 69.19 174 GLY A CA 1
ATOM 1354 C C . GLY A 1 174 ? -12.574 -12.598 22.314 1.00 69.19 174 GLY A C 1
ATOM 1355 O O . GLY A 1 174 ? -12.327 -11.656 21.563 1.00 69.19 174 GLY A O 1
ATOM 1356 N N . SER A 1 175 ? -13.329 -13.630 21.929 1.00 74.50 175 SER A N 1
ATOM 1357 C CA . SER A 1 175 ? -13.904 -13.746 20.580 1.00 74.50 175 SER A CA 1
ATOM 1358 C C . SER A 1 175 ? -14.994 -12.704 20.319 1.00 74.50 175 SER A C 1
ATOM 1360 O O . SER A 1 175 ? -15.095 -12.200 19.204 1.00 74.50 175 SER A O 1
ATOM 1362 N N . MET A 1 176 ? -15.773 -12.339 21.343 1.00 67.94 176 MET A N 1
ATOM 1363 C CA . MET A 1 176 ? -16.786 -11.282 21.252 1.00 67.94 176 MET A CA 1
ATOM 1364 C C . MET A 1 176 ? -16.159 -9.906 21.010 1.00 67.94 176 MET A C 1
ATOM 1366 O O . MET A 1 176 ? -16.665 -9.149 20.196 1.00 67.94 176 MET A O 1
ATOM 1370 N N . ILE A 1 177 ? -15.026 -9.598 21.647 1.00 69.81 177 ILE A N 1
ATOM 1371 C CA . ILE A 1 177 ? -14.307 -8.327 21.439 1.00 69.81 177 ILE A CA 1
ATOM 1372 C C . ILE A 1 177 ? -13.788 -8.214 19.997 1.00 69.81 177 ILE A C 1
ATOM 1374 O O . ILE A 1 177 ? -13.900 -7.158 19.377 1.00 69.81 177 ILE A O 1
ATOM 1378 N N . LEU A 1 178 ? -13.268 -9.313 19.442 1.00 63.19 178 LEU A N 1
ATOM 1379 C CA . LEU A 1 178 ? -12.678 -9.345 18.100 1.00 63.19 178 LEU A CA 1
ATOM 1380 C C . LEU A 1 178 ? -13.697 -9.235 16.959 1.00 63.19 178 LEU A C 1
ATOM 1382 O O . LEU A 1 178 ? -13.313 -8.898 15.843 1.00 63.19 178 LEU A O 1
ATOM 1386 N N . GLN A 1 179 ? -14.981 -9.504 17.207 1.00 59.47 179 GLN A N 1
ATOM 1387 C CA . GLN A 1 179 ? -16.026 -9.329 16.191 1.00 59.47 179 GLN A CA 1
ATOM 1388 C C . GLN A 1 179 ? -16.288 -7.853 15.848 1.00 59.47 179 GLN A C 1
ATOM 1390 O O . GLN A 1 179 ? -16.881 -7.577 14.804 1.00 59.47 179 GLN A O 1
ATOM 1395 N N . TYR A 1 180 ? -15.827 -6.917 16.687 1.00 57.41 180 TYR A N 1
ATOM 1396 C CA . TYR A 1 180 ? -16.184 -5.498 16.594 1.00 57.41 180 TYR A CA 1
ATOM 1397 C C . TYR A 1 180 ? -14.989 -4.532 16.497 1.00 57.41 180 TYR A C 1
ATOM 1399 O O . TYR A 1 180 ? -15.198 -3.328 16.334 1.00 57.41 180 TYR A O 1
ATOM 1407 N N . THR A 1 181 ? -13.750 -5.032 16.566 1.00 47.81 181 THR A N 1
ATOM 1408 C CA . THR A 1 181 ? -12.510 -4.278 16.273 1.00 47.81 181 THR A CA 1
ATOM 1409 C C . THR A 1 181 ? -12.096 -4.401 14.816 1.00 47.81 181 THR A C 1
ATOM 1411 O O . THR A 1 181 ? -11.771 -3.354 14.209 1.00 47.81 181 THR A O 1
#

Secondary structure (DSSP, 8-state):
-------------------------PPPPPEEETTEEEEEEEE---STHHHHT--TTS-EEEEEETTEEEEE-SSSS--EEEEEEGGGEEEEEE-SSEEEEEEE-GGG-SSSS---PEEEEEEE-S-HHHHHHHHHHHHHHHHHHHHHT---HHHHHHHHHHHHTS-TT-THHHHHHHTT-

Foldseek 3Di:
DDDDDDDDDDDPPPPPPDDPPDPPPAFDDWDDDPQKIWGWWAWPDPDPLSPPQADPVNTWIFIQHLQGTFTWHPDPVTDTSDDAGPVQWDDWDDDQFKTKTKGFDQVVPPDDDRPGDIDMIIIGGNCRVVVVVSNVVSVVVNVVVLVVLPQDPVSVVVLVVVLVVDDPPDPCSVVSVVVRD

Organism: NCBI:txid81844